Protein AF-A0A1H3PNE5-F1 (afdb_monomer)

Secondary structure (DSSP, 8-state):
--HHHHHHHHHHTT----HHHHHHHHTTSS---HHHHHHHHHHHTS-HHHHHS---SSTT-EEESSTTPPEEEHHHHHHHHTTSS------TT--HHHHHHHHHHHHHHTS-HHHHHHHHHHHHHHHHHHHTT-

Radius of gyration: 20.52 Å; Cα contacts (8 Å, |Δi|>4): 108; chains: 1; bounding box: 44×28×62 Å

Solvent-accessible surface area (backbone atoms only — not comparable to full-atom values): 7965 Å² total; per-residue (Å²): 134,54,58,66,56,48,24,53,44,25,42,75,75,73,56,72,46,55,43,72,55,52,54,28,42,76,71,64,80,36,89,77,53,73,65,55,44,50,49,50,18,58,68,67,72,48,57,55,60,72,77,73,47,82,84,68,100,50,54,73,47,74,41,58,94,42,101,86,45,74,69,40,36,33,46,53,54,50,34,29,75,72,31,61,36,67,75,68,78,80,64,84,83,60,53,72,67,56,51,50,53,53,27,51,53,40,36,59,71,61,46,61,79,67,60,61,53,49,57,53,52,53,52,52,53,52,56,57,53,63,65,73,78,114

Mean predicted aligned error: 8.4 Å

Structure (mmCIF, N/CA/C/O backbone):
data_AF-A0A1H3PNE5-F1
#
_entry.id   AF-A0A1H3PNE5-F1
#
loop_
_atom_site.group_PDB
_atom_site.id
_atom_site.type_symbol
_atom_site.label_atom_id
_atom_site.label_alt_id
_atom_site.label_comp_id
_atom_site.label_asym_id
_atom_site.label_entity_id
_atom_site.label_seq_id
_atom_site.pdbx_PDB_ins_code
_atom_site.Cartn_x
_atom_site.Cartn_y
_atom_site.Cartn_z
_ato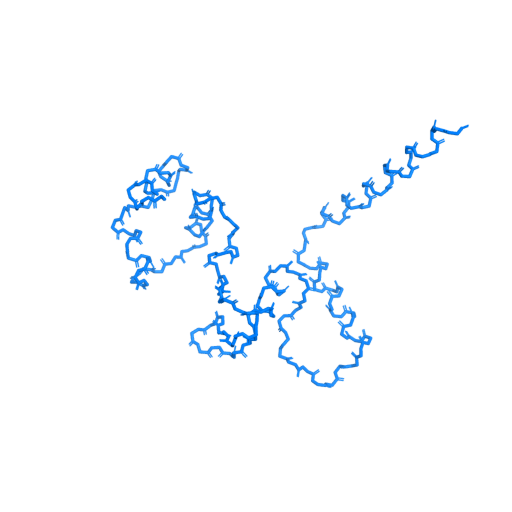m_site.occupancy
_atom_site.B_iso_or_equiv
_atom_site.auth_seq_id
_atom_site.auth_comp_id
_atom_site.auth_asym_id
_atom_site.auth_atom_id
_atom_site.pdbx_PDB_model_num
ATOM 1 N N . MET A 1 1 ? -8.748 10.796 10.575 1.00 88.88 1 MET A N 1
ATOM 2 C CA . MET A 1 1 ? -9.604 9.663 10.972 1.00 88.88 1 MET A CA 1
ATOM 3 C C . MET A 1 1 ? -8.985 9.018 12.198 1.00 88.88 1 MET A C 1
ATOM 5 O O . MET A 1 1 ? -7.780 8.811 12.195 1.00 88.88 1 MET A O 1
ATOM 9 N N . THR A 1 2 ? -9.746 8.807 13.269 1.00 97.19 2 THR A N 1
ATOM 10 C CA . THR A 1 2 ? -9.268 8.121 14.482 1.00 97.19 2 THR A CA 1
ATOM 11 C C . THR A 1 2 ? -9.405 6.601 14.337 1.00 97.19 2 THR A C 1
ATOM 13 O O . THR A 1 2 ? -10.148 6.134 13.476 1.00 97.19 2 THR A O 1
ATOM 16 N N . GLN A 1 3 ? -8.749 5.814 15.199 1.00 97.44 3 GLN A N 1
ATOM 17 C CA . GLN A 1 3 ? -8.907 4.350 15.205 1.00 97.44 3 GLN A CA 1
ATOM 18 C C . GLN A 1 3 ? -10.357 3.909 15.472 1.00 97.44 3 GLN A C 1
ATOM 20 O O . GLN A 1 3 ? -10.800 2.906 14.924 1.00 97.44 3 GLN A O 1
ATOM 25 N N . ASP A 1 4 ? -11.110 4.658 16.288 1.00 97.75 4 ASP A N 1
ATOM 26 C CA . ASP A 1 4 ? -12.531 4.371 16.534 1.00 97.75 4 ASP A CA 1
ATOM 27 C C . ASP A 1 4 ? -13.367 4.616 15.274 1.00 97.75 4 ASP A C 1
ATOM 29 O O . ASP A 1 4 ? -14.206 3.793 14.917 1.00 97.75 4 ASP A O 1
ATOM 33 N N . GLN A 1 5 ? -13.095 5.716 14.563 1.00 98.19 5 GLN A N 1
ATOM 34 C CA . GLN A 1 5 ? -13.737 6.013 13.280 1.00 98.19 5 GLN A CA 1
ATOM 35 C C . GLN A 1 5 ? -13.390 4.956 12.225 1.00 98.19 5 GLN A C 1
ATOM 37 O O . GLN A 1 5 ? -14.273 4.514 11.501 1.00 98.19 5 GLN A O 1
ATOM 42 N N . LEU A 1 6 ? -12.133 4.503 12.175 1.00 98.06 6 LEU A N 1
ATOM 43 C CA . LEU A 1 6 ? -11.703 3.430 11.277 1.00 98.06 6 LEU A CA 1
ATOM 44 C C . LEU A 1 6 ? -12.356 2.095 11.599 1.00 98.06 6 LEU A C 1
ATOM 46 O O . LEU A 1 6 ? -12.844 1.433 10.692 1.00 98.06 6 LEU A O 1
ATOM 50 N N . SER A 1 7 ? -12.436 1.728 12.874 1.00 98.38 7 SER A N 1
ATOM 51 C CA . SER A 1 7 ? -13.139 0.517 13.291 1.00 98.38 7 SER A CA 1
ATOM 52 C C . SER A 1 7 ? -14.614 0.547 12.876 1.00 98.38 7 SER A C 1
ATOM 54 O O . SER A 1 7 ? -15.127 -0.476 12.434 1.00 98.38 7 SER A O 1
ATOM 56 N N . ALA A 1 8 ? -15.283 1.699 13.002 1.00 98.19 8 ALA A N 1
ATOM 57 C CA . ALA A 1 8 ? -16.680 1.862 12.601 1.00 98.19 8 ALA A CA 1
ATOM 58 C C . ALA A 1 8 ? -16.873 1.834 11.074 1.00 98.19 8 A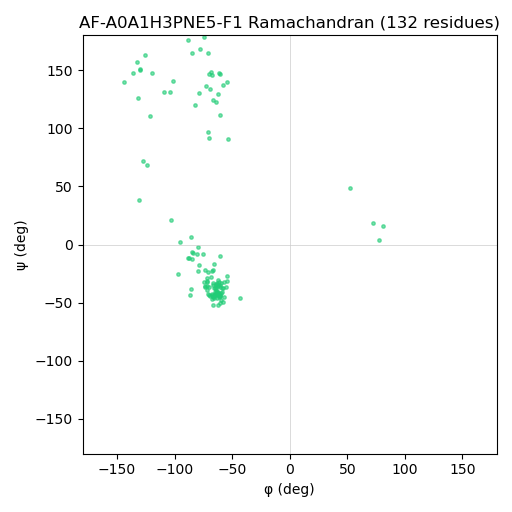LA A C 1
ATOM 60 O O . ALA A 1 8 ? -17.872 1.304 10.596 1.00 98.19 8 ALA A O 1
ATOM 61 N N . GLU A 1 9 ? -15.937 2.388 10.302 1.00 98.31 9 GLU A N 1
ATOM 62 C CA . GLU A 1 9 ? -15.974 2.327 8.834 1.00 98.31 9 GLU A CA 1
ATOM 63 C C . GLU A 1 9 ? -15.762 0.895 8.327 1.00 98.31 9 GLU A C 1
ATOM 65 O O . GLU A 1 9 ? -16.492 0.406 7.470 1.00 98.31 9 GLU A O 1
ATOM 70 N N . LEU A 1 10 ? -14.803 0.182 8.919 1.00 98.25 10 LEU A N 1
ATOM 71 C CA . LEU A 1 10 ? -14.499 -1.209 8.589 1.00 98.25 10 LEU A CA 1
ATOM 72 C C . LEU A 1 10 ? -15.678 -2.156 8.880 1.00 98.25 10 LEU A C 1
ATOM 74 O O . LEU A 1 10 ? -15.932 -3.087 8.115 1.00 98.25 10 LEU A O 1
ATOM 78 N N . ASP A 1 11 ? -16.432 -1.896 9.951 1.00 97.94 11 ASP A N 1
ATOM 79 C CA . ASP A 1 11 ? -17.671 -2.620 10.258 1.00 97.94 11 ASP A CA 1
ATOM 80 C C . ASP A 1 11 ? -18.759 -2.362 9.199 1.00 97.94 11 ASP A C 1
ATOM 82 O O . ASP A 1 11 ? -19.368 -3.302 8.687 1.00 97.94 11 ASP A O 1
ATOM 86 N N . GLN A 1 12 ? -18.937 -1.103 8.779 1.00 97.69 12 GLN A N 1
ATOM 87 C CA . GLN A 1 12 ? -19.912 -0.724 7.747 1.00 97.69 12 GLN A CA 1
ATOM 88 C C . GLN A 1 12 ? -19.650 -1.390 6.388 1.00 97.69 12 GLN A C 1
ATOM 90 O O . GLN A 1 12 ? -20.603 -1.744 5.694 1.00 97.69 12 GLN A O 1
ATOM 95 N N . ILE A 1 13 ? -18.385 -1.596 6.009 1.00 96.69 13 ILE A N 1
ATOM 96 C CA . ILE A 1 13 ? -18.017 -2.252 4.741 1.00 96.69 13 ILE A CA 1
ATOM 97 C C . ILE A 1 13 ? -17.967 -3.787 4.839 1.00 96.69 13 ILE A C 1
ATOM 99 O O . ILE A 1 13 ? -17.571 -4.455 3.885 1.00 96.69 13 ILE A O 1
ATOM 103 N N . GLY A 1 14 ? -18.369 -4.364 5.979 1.00 96.81 14 GLY A N 1
ATOM 104 C CA . GLY A 1 14 ? -18.471 -5.813 6.171 1.00 96.81 14 GLY A CA 1
ATOM 105 C C . GLY A 1 14 ? -17.149 -6.519 6.486 1.00 96.81 14 GLY A C 1
ATOM 106 O O . GLY A 1 14 ? -17.081 -7.746 6.393 1.00 96.81 14 GLY A O 1
ATOM 107 N N . ARG A 1 15 ? -16.102 -5.778 6.876 1.00 97.06 15 ARG A N 1
ATOM 108 C CA . ARG A 1 15 ? -14.803 -6.329 7.296 1.00 97.06 15 ARG A CA 1
ATOM 109 C C . ARG A 1 15 ? -14.396 -5.763 8.663 1.00 97.06 15 ARG A C 1
ATOM 111 O O . ARG A 1 15 ? -13.474 -4.956 8.741 1.00 97.06 15 ARG A O 1
ATOM 118 N N . PRO A 1 16 ? -15.057 -6.169 9.760 1.00 97.31 16 PRO A N 1
ATOM 119 C CA . PRO A 1 16 ? -14.828 -5.574 11.071 1.00 97.31 16 PRO A CA 1
ATOM 120 C C . PRO A 1 16 ? -13.401 -5.827 11.578 1.00 97.31 16 PRO A C 1
ATOM 122 O O . PRO A 1 16 ? -12.987 -6.970 11.778 1.00 97.31 16 PRO A O 1
ATOM 125 N N . ILE A 1 17 ? -12.668 -4.748 11.870 1.00 97.62 17 ILE A N 1
ATOM 126 C CA . ILE A 1 17 ? -11.385 -4.791 12.583 1.00 97.62 17 ILE A CA 1
ATOM 127 C C . ILE A 1 17 ? -11.521 -3.932 13.846 1.00 97.62 17 ILE A C 1
ATOM 129 O O . ILE A 1 17 ? -11.609 -2.709 13.740 1.00 97.62 17 ILE A O 1
ATOM 133 N N . PRO A 1 18 ? -11.526 -4.534 15.051 1.00 97.38 18 PRO A N 1
ATOM 134 C CA . PRO A 1 18 ? -11.654 -3.779 16.294 1.00 97.38 18 PRO A CA 1
ATOM 135 C C . PRO A 1 18 ? -10.517 -2.771 16.478 1.00 97.38 18 PRO A C 1
ATOM 137 O O . PRO A 1 18 ? -9.366 -3.084 16.170 1.00 97.38 18 PRO A O 1
ATOM 140 N N . LYS A 1 19 ? -10.796 -1.624 17.110 1.00 97.88 19 LYS A N 1
ATOM 141 C CA . LYS A 1 19 ? -9.797 -0.597 17.477 1.00 97.88 19 LYS A CA 1
ATOM 142 C C . LYS A 1 19 ? -8.497 -1.173 18.059 1.00 97.88 19 LYS A C 1
ATOM 144 O O . LYS A 1 19 ? -7.406 -0.801 17.643 1.00 97.88 19 LYS A O 1
ATOM 149 N N . ALA A 1 20 ? -8.599 -2.122 18.993 1.00 97.44 20 ALA A N 1
ATOM 150 C CA . ALA A 1 20 ? -7.430 -2.764 19.601 1.00 97.44 20 ALA A CA 1
ATOM 151 C C . ALA A 1 20 ? -6.589 -3.570 18.589 1.00 97.44 20 ALA A C 1
ATOM 153 O O . ALA A 1 20 ? -5.369 -3.639 18.705 1.00 97.44 20 ALA A O 1
ATOM 154 N N . SER A 1 21 ? -7.224 -4.180 17.585 1.00 97.44 21 SER A N 1
ATOM 155 C CA . SER A 1 21 ? -6.524 -4.848 16.485 1.00 97.44 21 SER A CA 1
ATOM 156 C C . SER A 1 21 ? -5.893 -3.848 15.521 1.00 97.44 21 SER A C 1
ATOM 158 O O . SER A 1 21 ? -4.785 -4.114 15.072 1.00 97.44 21 SER A O 1
ATOM 160 N N . ILE A 1 22 ? -6.535 -2.703 15.261 1.00 97.62 22 ILE A N 1
ATOM 161 C CA . ILE A 1 22 ? -5.935 -1.600 14.489 1.00 97.62 22 ILE A CA 1
ATOM 162 C C . ILE A 1 22 ? -4.661 -1.109 15.185 1.00 97.62 22 ILE A C 1
ATOM 164 O O . ILE A 1 22 ? -3.611 -1.055 14.556 1.00 97.62 22 ILE A O 1
ATOM 168 N N . GLY A 1 23 ? -4.710 -0.865 16.498 1.00 97.62 23 GLY A N 1
ATOM 169 C CA . GLY A 1 23 ? -3.525 -0.458 17.260 1.00 97.62 23 GLY A CA 1
ATOM 170 C C . GLY A 1 23 ? -2.374 -1.468 17.187 1.00 97.62 23 GLY A C 1
ATOM 171 O O . GLY A 1 23 ? -1.222 -1.069 17.064 1.00 97.62 23 GLY A O 1
ATOM 172 N N . ARG A 1 24 ? -2.674 -2.776 17.187 1.00 97.88 24 ARG A N 1
ATOM 173 C CA . ARG A 1 24 ? -1.655 -3.827 16.994 1.00 97.88 24 ARG A CA 1
ATOM 174 C C . ARG A 1 24 ? -1.124 -3.916 15.563 1.00 97.88 24 ARG A C 1
ATOM 176 O O . ARG A 1 24 ? -0.000 -4.359 15.369 1.00 97.88 24 ARG A O 1
ATOM 183 N N . ILE A 1 25 ? -1.924 -3.554 14.560 1.00 96.75 25 ILE A N 1
ATOM 184 C CA . ILE A 1 25 ? -1.442 -3.444 13.176 1.00 96.75 25 ILE A CA 1
ATOM 185 C C . ILE A 1 25 ? -0.453 -2.280 13.078 1.00 96.75 25 ILE A C 1
ATOM 187 O O . ILE A 1 25 ? 0.633 -2.456 12.540 1.00 96.75 25 ILE A O 1
ATOM 191 N N . GLU A 1 26 ? -0.796 -1.121 13.646 1.00 95.31 26 GLU A N 1
ATOM 192 C CA . GLU A 1 26 ? 0.059 0.074 13.627 1.00 95.31 26 GLU A CA 1
ATOM 193 C C . GLU A 1 26 ? 1.396 -0.139 14.352 1.00 95.31 26 GLU A C 1
ATOM 195 O O . GLU A 1 26 ? 2.416 0.388 13.915 1.00 95.31 26 GLU A O 1
ATOM 200 N N . SER A 1 27 ? 1.414 -0.930 15.431 1.00 96.19 27 SER A N 1
ATOM 201 C CA . SER A 1 27 ? 2.652 -1.289 16.137 1.00 96.19 27 SER A CA 1
ATOM 202 C C . SER A 1 27 ? 3.443 -2.425 15.480 1.00 96.19 27 SER A C 1
ATOM 204 O O . SER A 1 27 ? 4.556 -2.713 15.912 1.00 96.19 27 SER A O 1
ATOM 206 N N . GLY A 1 28 ? 2.893 -3.085 14.456 1.00 92.69 28 GLY A N 1
ATOM 207 C CA . GLY A 1 28 ? 3.496 -4.265 13.829 1.00 92.69 28 GLY A CA 1
ATOM 208 C C . GLY A 1 28 ? 3.332 -5.568 14.627 1.00 92.69 28 GLY A C 1
ATOM 209 O O . GLY A 1 28 ? 3.803 -6.617 14.189 1.00 92.69 28 GLY A O 1
ATOM 210 N N . ASP A 1 29 ? 2.613 -5.545 15.753 1.00 96.62 29 ASP A N 1
ATOM 211 C CA . ASP A 1 29 ? 2.346 -6.720 16.601 1.00 96.62 29 ASP A CA 1
ATOM 212 C C . ASP A 1 29 ? 1.287 -7.667 16.009 1.00 96.62 29 ASP A C 1
ATOM 214 O O . ASP A 1 29 ? 1.036 -8.761 16.528 1.00 96.62 29 ASP A O 1
ATOM 218 N N . ARG A 1 30 ? 0.619 -7.254 14.927 1.00 95.19 30 ARG A N 1
ATOM 219 C CA . ARG A 1 30 ? -0.346 -8.064 14.180 1.00 95.19 30 ARG A CA 1
ATOM 220 C C . ARG A 1 30 ? -0.055 -7.984 12.686 1.00 95.19 30 ARG A C 1
ATOM 222 O O . ARG A 1 30 ? -0.064 -6.908 12.099 1.00 95.19 30 ARG A O 1
ATOM 229 N N . ARG A 1 31 ? 0.107 -9.153 12.058 1.00 93.69 31 ARG A N 1
ATOM 230 C CA . ARG A 1 31 ? 0.180 -9.274 10.595 1.00 93.69 31 ARG A CA 1
ATOM 231 C C . ARG A 1 31 ? -1.167 -8.932 9.947 1.00 93.69 31 ARG A C 1
ATOM 233 O O . ARG A 1 31 ? -2.220 -9.237 10.505 1.00 93.69 31 ARG A O 1
ATOM 240 N N . VAL A 1 32 ? -1.098 -8.330 8.764 1.00 95.06 32 VAL A N 1
ATOM 241 C CA . VAL A 1 32 ? -2.231 -7.934 7.915 1.00 95.06 32 VAL A CA 1
ATOM 242 C C . VAL A 1 32 ? -2.341 -8.938 6.765 1.00 95.06 32 VAL A C 1
ATOM 244 O O . VAL A 1 32 ? -1.324 -9.271 6.156 1.00 95.06 32 VAL A O 1
ATOM 247 N N . ASP A 1 33 ? -3.541 -9.458 6.499 1.00 95.75 33 ASP A N 1
ATOM 248 C CA . ASP A 1 33 ? -3.806 -10.275 5.307 1.00 95.75 33 ASP A CA 1
ATOM 249 C C . ASP A 1 33 ? -4.228 -9.399 4.108 1.00 95.75 33 ASP A C 1
ATOM 251 O O . ASP A 1 33 ? -4.341 -8.177 4.218 1.00 95.75 33 ASP A O 1
ATOM 255 N N . ILE A 1 34 ? -4.417 -10.007 2.933 1.00 97.38 34 ILE A N 1
ATOM 256 C CA . ILE A 1 34 ? -4.733 -9.261 1.703 1.00 97.38 34 ILE A CA 1
ATOM 257 C C . ILE A 1 34 ? -6.088 -8.550 1.813 1.00 97.38 34 ILE A C 1
ATOM 259 O O . ILE A 1 34 ? -6.224 -7.413 1.369 1.00 97.38 34 ILE A O 1
ATOM 263 N N . ASP A 1 35 ? -7.082 -9.186 2.422 1.00 96.44 35 ASP A N 1
ATOM 264 C CA . ASP A 1 35 ? -8.409 -8.592 2.557 1.00 96.44 35 ASP A CA 1
ATOM 265 C C . ASP A 1 35 ? -8.411 -7.440 3.574 1.00 96.44 35 ASP A C 1
ATOM 267 O O . ASP A 1 35 ? -9.054 -6.421 3.339 1.00 96.44 35 ASP A O 1
ATOM 271 N N . ASP A 1 36 ? -7.677 -7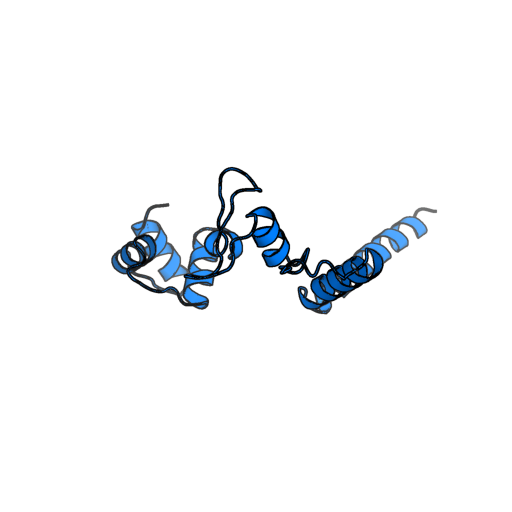.575 4.683 1.00 96.62 36 ASP A N 1
ATOM 272 C CA . ASP A 1 36 ? -7.469 -6.526 5.680 1.00 96.62 36 ASP A CA 1
ATOM 273 C C . ASP A 1 36 ? -6.782 -5.324 5.016 1.00 96.62 36 ASP A C 1
ATOM 275 O O . ASP A 1 36 ? -7.220 -4.191 5.203 1.00 96.62 36 ASP A O 1
ATOM 279 N N . LEU A 1 37 ? -5.759 -5.553 4.183 1.00 97.50 37 LEU A N 1
ATOM 280 C CA . LEU A 1 37 ? -5.116 -4.500 3.393 1.00 97.50 37 LEU A CA 1
ATOM 281 C C . LEU A 1 37 ? -6.120 -3.779 2.482 1.00 97.50 37 LEU A C 1
ATOM 283 O O . LEU A 1 37 ? -6.159 -2.548 2.468 1.00 97.50 37 LEU A O 1
ATOM 287 N N . MET A 1 38 ? -6.919 -4.527 1.717 1.00 98.25 38 MET A N 1
ATOM 288 C CA . MET A 1 38 ? -7.892 -3.943 0.790 1.00 98.25 38 MET A CA 1
ATOM 289 C C . MET A 1 38 ? -8.986 -3.173 1.534 1.00 98.25 38 MET A C 1
ATOM 291 O O . MET A 1 38 ? -9.349 -2.075 1.116 1.00 98.25 38 MET A O 1
ATOM 295 N N . ALA A 1 39 ? -9.472 -3.705 2.657 1.00 97.94 39 ALA A N 1
ATOM 296 C CA . ALA A 1 39 ? -10.463 -3.050 3.501 1.00 97.94 39 ALA A CA 1
ATOM 297 C C . ALA A 1 39 ? -9.916 -1.765 4.134 1.00 97.94 39 ALA A C 1
ATOM 299 O O . ALA A 1 39 ? -10.597 -0.742 4.125 1.00 97.94 39 ALA A O 1
ATOM 300 N N . LEU A 1 40 ? -8.672 -1.783 4.626 1.00 98.00 40 LEU A N 1
ATOM 301 C CA . LEU A 1 40 ? -7.997 -0.597 5.154 1.00 98.00 40 LEU A CA 1
ATOM 302 C C . LEU A 1 40 ? -7.803 0.464 4.068 1.00 98.00 40 LEU A C 1
ATOM 304 O O . LEU A 1 40 ? -8.122 1.628 4.298 1.00 98.00 40 LEU A O 1
ATOM 308 N N . ALA A 1 41 ? -7.330 0.076 2.881 1.00 98.19 41 ALA A N 1
ATOM 309 C CA . ALA A 1 41 ? -7.158 0.990 1.754 1.00 98.19 41 ALA A CA 1
ATOM 310 C C . ALA A 1 41 ? -8.494 1.627 1.337 1.00 98.19 41 ALA A C 1
ATOM 312 O O . ALA A 1 41 ? -8.571 2.843 1.159 1.00 98.19 41 ALA A O 1
ATOM 313 N N . TYR A 1 42 ? -9.554 0.817 1.260 1.00 98.06 42 TYR A N 1
ATOM 314 C CA . TYR A 1 42 ? -10.905 1.275 0.947 1.00 98.06 42 TYR A CA 1
ATOM 315 C C . TYR A 1 42 ? -11.439 2.248 2.008 1.00 98.06 42 TYR A C 1
ATOM 317 O O . TYR A 1 42 ? -11.835 3.361 1.668 1.00 98.06 42 TYR A O 1
ATOM 325 N N . ALA A 1 43 ? -11.391 1.875 3.292 1.00 98.06 43 ALA A N 1
ATOM 326 C CA . ALA A 1 43 ? -11.887 2.696 4.400 1.00 98.06 43 ALA A CA 1
ATOM 327 C C . ALA A 1 43 ? -11.116 4.020 4.555 1.00 98.06 43 ALA A C 1
ATOM 329 O O . ALA A 1 43 ? -11.688 5.038 4.937 1.00 98.06 43 ALA A O 1
ATOM 330 N N . LEU A 1 44 ? -9.816 4.022 4.249 1.00 97.00 44 LEU A N 1
ATOM 331 C CA . LEU A 1 44 ? -8.971 5.219 4.271 1.00 97.00 44 LEU A CA 1
ATOM 332 C C . LEU A 1 44 ? -9.036 6.031 2.969 1.00 97.00 44 LEU A C 1
ATOM 334 O O . LEU A 1 44 ? -8.463 7.119 2.911 1.00 97.00 44 LEU A O 1
ATOM 338 N N . ASN A 1 45 ? -9.724 5.525 1.941 1.00 97.12 45 ASN A N 1
ATOM 339 C CA . ASN A 1 45 ? -9.793 6.107 0.603 1.00 97.12 45 ASN A CA 1
ATOM 340 C C . ASN A 1 45 ? -8.401 6.391 -0.001 1.00 97.12 45 ASN A C 1
ATOM 342 O O . ASN A 1 45 ? -8.117 7.481 -0.503 1.00 97.12 45 ASN A O 1
ATOM 346 N N . VAL A 1 46 ? -7.517 5.395 0.070 1.00 96.94 46 VAL A N 1
ATOM 347 C CA . VAL A 1 46 ? -6.173 5.420 -0.524 1.00 96.94 46 VAL A CA 1
ATOM 348 C C . VAL A 1 46 ? -5.966 4.205 -1.425 1.00 96.94 46 VAL A C 1
ATOM 350 O O . VAL A 1 46 ? -6.696 3.219 -1.348 1.00 96.94 46 VAL A O 1
ATOM 353 N N . SER A 1 47 ? -4.951 4.247 -2.291 1.00 96.81 47 SER A N 1
ATOM 354 C CA . SER A 1 47 ? -4.579 3.055 -3.060 1.00 96.81 47 SER A CA 1
ATOM 355 C C . SER A 1 47 ? -3.977 1.983 -2.134 1.00 96.81 47 SER A C 1
ATOM 357 O O . SER A 1 47 ? -3.266 2.342 -1.191 1.00 96.81 47 SER A O 1
ATOM 359 N N . PRO A 1 48 ? -4.148 0.677 -2.414 1.00 97.44 48 PRO A N 1
ATOM 360 C CA . PRO A 1 48 ? -3.453 -0.374 -1.665 1.00 97.44 48 PRO A CA 1
ATOM 361 C C . PRO A 1 48 ? -1.925 -0.215 -1.690 1.00 97.44 48 PRO A C 1
ATOM 363 O O . PRO A 1 48 ? -1.254 -0.502 -0.701 1.00 97.44 48 PRO A O 1
ATOM 366 N N . LEU A 1 49 ? -1.371 0.321 -2.787 1.00 96.38 49 LEU A N 1
ATOM 367 C CA . LEU A 1 49 ? 0.061 0.609 -2.911 1.00 96.38 49 LEU A CA 1
ATOM 368 C C . LEU A 1 49 ? 0.547 1.623 -1.872 1.00 96.38 49 LEU A C 1
ATOM 370 O O . LEU A 1 49 ? 1.669 1.504 -1.399 1.00 96.38 49 LEU A O 1
ATOM 374 N N . SER A 1 50 ? -0.299 2.573 -1.466 1.00 95.19 50 SER A N 1
ATOM 375 C CA . SER A 1 50 ? 0.034 3.569 -0.440 1.00 95.19 50 SER A CA 1
ATOM 376 C C . SER A 1 50 ? 0.231 2.961 0.950 1.00 95.19 50 SER A C 1
ATOM 378 O O . SER A 1 50 ? 0.883 3.579 1.784 1.00 95.19 50 SER A O 1
ATOM 380 N N . LEU A 1 51 ? -0.332 1.775 1.203 1.00 95.06 51 LEU A N 1
ATOM 381 C CA . LEU A 1 51 ? -0.140 1.026 2.449 1.00 95.06 51 LEU A CA 1
ATOM 382 C C . LEU A 1 51 ? 0.949 -0.050 2.320 1.00 95.06 51 LEU A C 1
ATOM 384 O O . LEU A 1 51 ? 1.542 -0.439 3.320 1.00 95.06 51 LEU A O 1
ATOM 388 N N . LEU A 1 52 ? 1.198 -0.539 1.101 1.00 93.81 52 LEU A N 1
ATOM 389 C CA . LEU A 1 52 ? 2.186 -1.582 0.818 1.00 93.81 52 LEU A CA 1
ATOM 390 C C . LEU A 1 52 ? 3.605 -1.049 0.608 1.00 93.81 52 LEU A C 1
ATOM 392 O O . LEU A 1 52 ? 4.563 -1.717 0.992 1.00 93.81 52 LEU A O 1
ATOM 396 N N . LEU A 1 53 ? 3.753 0.099 -0.057 1.00 94.88 53 LEU A N 1
ATOM 397 C CA . LEU A 1 53 ? 5.051 0.609 -0.483 1.00 94.88 53 LEU A CA 1
ATOM 398 C C . LEU A 1 53 ? 5.568 1.714 0.446 1.00 94.88 53 LEU A C 1
ATOM 400 O O . LEU A 1 53 ? 4.802 2.590 0.853 1.00 94.88 53 LEU A O 1
ATOM 404 N N . PRO A 1 54 ? 6.882 1.737 0.734 1.00 93.00 54 PRO A N 1
ATOM 405 C CA . PRO A 1 54 ? 7.506 2.833 1.464 1.00 93.00 54 PRO A CA 1
ATOM 406 C C . PRO A 1 54 ? 7.298 4.186 0.767 1.00 93.00 54 PRO A C 1
ATOM 408 O O . PRO A 1 54 ? 7.483 4.304 -0.444 1.00 93.00 54 PRO A O 1
ATOM 411 N N . PHE A 1 55 ? 6.984 5.232 1.536 1.00 91.75 55 PHE A N 1
ATOM 412 C CA . PHE A 1 55 ? 6.779 6.593 1.022 1.00 91.75 55 PHE A CA 1
ATOM 413 C C . PHE A 1 55 ? 7.700 7.614 1.722 1.00 91.75 55 PHE A C 1
ATOM 415 O O . PHE A 1 55 ? 7.238 8.424 2.529 1.00 91.75 55 PHE A O 1
ATOM 422 N N . PRO A 1 56 ? 9.028 7.550 1.494 1.00 94.25 56 PRO A N 1
ATOM 423 C CA . PRO A 1 56 ? 9.973 8.513 2.056 1.00 94.25 56 PRO A CA 1
ATOM 424 C C . PRO A 1 56 ? 9.844 9.896 1.396 1.00 94.25 56 PRO A C 1
ATOM 426 O O . PRO A 1 56 ? 9.294 10.043 0.308 1.00 94.25 56 PRO A O 1
ATOM 429 N N . ASN A 1 57 ? 10.428 10.921 2.025 1.00 93.44 57 ASN A N 1
ATOM 430 C CA . ASN A 1 57 ? 10.370 12.306 1.532 1.00 93.44 57 ASN A CA 1
ATOM 431 C C . ASN A 1 57 ? 11.092 12.534 0.190 1.00 93.44 57 ASN A C 1
ATOM 433 O O . ASN A 1 57 ? 10.896 13.579 -0.430 1.00 93.44 57 ASN A O 1
ATOM 437 N N . THR A 1 58 ? 11.966 11.616 -0.241 1.00 93.50 58 THR A N 1
ATOM 438 C CA . THR A 1 58 ? 12.681 11.722 -1.520 1.00 93.50 58 THR A CA 1
ATOM 439 C C . THR A 1 58 ? 12.699 10.379 -2.264 1.00 93.50 58 THR A C 1
ATOM 441 O O . THR A 1 58 ? 12.746 9.327 -1.625 1.00 93.50 58 THR A O 1
ATOM 444 N N . PRO A 1 59 ? 12.688 10.391 -3.612 1.00 91.69 59 PRO A N 1
ATOM 445 C CA . PRO A 1 59 ? 12.581 9.174 -4.428 1.00 91.69 59 PRO A CA 1
ATOM 446 C C . PRO A 1 59 ? 13.805 8.249 -4.350 1.00 91.69 59 PRO A C 1
ATOM 448 O O . PRO A 1 59 ? 13.698 7.053 -4.604 1.00 91.69 59 PRO A O 1
ATOM 451 N N . TYR A 1 60 ? 14.972 8.782 -3.986 1.00 92.69 60 TYR A N 1
ATOM 452 C CA . TYR A 1 60 ? 16.242 8.049 -4.037 1.00 92.69 60 TYR A CA 1
ATOM 453 C C . TYR A 1 60 ? 16.634 7.390 -2.712 1.00 92.69 60 TYR A C 1
ATOM 455 O O . TYR A 1 60 ? 17.715 6.809 -2.621 1.00 92.69 60 TYR A O 1
ATOM 463 N N . VAL A 1 61 ? 15.799 7.496 -1.671 1.00 95.06 61 VAL A N 1
ATOM 464 C CA . VAL A 1 61 ? 16.047 6.792 -0.406 1.00 95.06 61 VAL A CA 1
ATOM 465 C C . VAL A 1 61 ? 16.036 5.291 -0.671 1.00 95.06 61 VAL A C 1
ATOM 467 O O . VAL A 1 61 ? 15.106 4.778 -1.291 1.00 95.06 61 VAL A O 1
ATOM 470 N N . ALA A 1 62 ? 17.077 4.611 -0.198 1.00 93.06 62 ALA A N 1
ATOM 471 C CA . ALA A 1 62 ? 17.165 3.162 -0.214 1.00 93.06 62 ALA A CA 1
ATOM 472 C C . ALA A 1 62 ? 16.102 2.575 0.727 1.00 93.06 62 ALA A C 1
ATOM 474 O O . ALA A 1 62 ? 16.029 2.939 1.901 1.00 93.06 62 ALA A O 1
ATOM 475 N N . VAL A 1 63 ? 15.256 1.698 0.196 1.00 92.88 63 VAL A N 1
ATOM 476 C CA . VAL A 1 63 ? 14.190 1.013 0.927 1.00 92.88 63 VAL A CA 1
ATOM 477 C C . VAL A 1 63 ? 14.261 -0.481 0.650 1.00 92.88 63 VAL A C 1
ATOM 479 O O . VAL A 1 63 ? 14.665 -0.901 -0.433 1.00 92.88 63 VAL A O 1
ATOM 482 N N . SER A 1 64 ? 13.841 -1.291 1.618 1.00 91.44 64 SER A N 1
ATOM 483 C CA . SER A 1 64 ? 13.701 -2.734 1.436 1.00 91.44 64 SER A CA 1
ATOM 484 C C . SER A 1 64 ? 12.226 -3.118 1.406 1.00 91.44 64 SER A C 1
ATOM 486 O O . SER A 1 64 ? 11.460 -2.718 2.280 1.00 91.44 64 SER A O 1
ATOM 488 N N . LEU A 1 65 ? 11.830 -3.912 0.409 1.00 89.88 65 LEU A N 1
ATOM 489 C CA . LEU A 1 65 ? 10.466 -4.450 0.292 1.00 89.88 65 LEU A CA 1
ATOM 490 C C . LEU A 1 65 ? 10.262 -5.743 1.092 1.00 89.88 65 LEU A C 1
ATOM 492 O O . LEU A 1 65 ? 9.137 -6.201 1.263 1.00 89.88 65 LEU A O 1
ATOM 496 N N . LEU A 1 66 ? 11.353 -6.347 1.566 1.00 89.00 66 LEU A N 1
ATOM 497 C CA . LEU A 1 66 ? 11.360 -7.596 2.324 1.00 89.00 66 LEU A CA 1
ATOM 498 C C . LEU A 1 66 ? 12.204 -7.406 3.589 1.00 89.00 66 LEU A C 1
ATOM 500 O O . LEU A 1 66 ? 13.169 -6.648 3.577 1.00 89.00 66 LEU A O 1
ATOM 504 N N . GLU A 1 67 ? 11.897 -8.135 4.661 1.00 83.06 67 GLU A N 1
ATOM 505 C CA . GLU A 1 67 ? 12.579 -7.995 5.963 1.00 83.06 67 GLU A CA 1
ATOM 506 C C . GLU A 1 67 ? 14.112 -8.134 5.872 1.00 83.06 67 GLU A C 1
ATOM 508 O O . GLU A 1 67 ? 14.834 -7.455 6.588 1.00 83.06 67 GLU A O 1
ATOM 513 N N . ASN A 1 68 ? 14.610 -8.936 4.924 1.00 85.19 68 ASN A N 1
ATOM 514 C CA . ASN A 1 68 ? 16.038 -9.086 4.613 1.00 85.19 68 ASN A CA 1
ATOM 515 C C . ASN A 1 68 ? 16.302 -8.960 3.098 1.00 85.19 68 ASN A C 1
ATOM 517 O O . ASN A 1 68 ? 17.061 -9.733 2.513 1.00 85.19 68 ASN A O 1
ATOM 521 N N . GLY A 1 69 ? 15.576 -8.053 2.442 1.00 83.56 69 GLY A N 1
ATOM 522 C CA . GLY A 1 69 ? 15.638 -7.828 0.999 1.00 83.56 69 GLY A CA 1
ATOM 523 C C . GLY A 1 69 ? 16.847 -7.0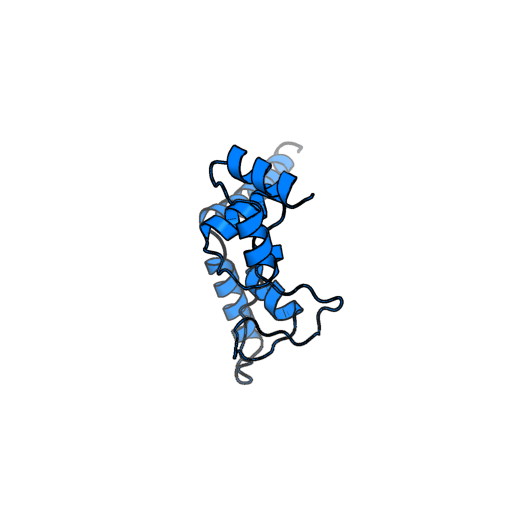15 0.545 1.00 83.56 69 GLY A C 1
ATOM 524 O O . GLY A 1 69 ? 17.561 -6.402 1.333 1.00 83.56 69 GLY A O 1
ATOM 525 N N . THR A 1 70 ? 17.063 -6.997 -0.769 1.00 87.31 70 THR A N 1
ATOM 526 C CA . THR A 1 70 ? 17.957 -6.018 -1.391 1.00 87.31 70 THR A CA 1
ATOM 527 C C . THR A 1 70 ? 17.329 -4.636 -1.301 1.00 87.31 70 THR A C 1
ATOM 529 O O . THR A 1 70 ? 16.156 -4.469 -1.633 1.00 87.31 70 THR A O 1
ATOM 532 N N . GLU A 1 71 ? 18.121 -3.652 -0.890 1.00 90.25 71 GLU A N 1
ATOM 533 C CA . GLU A 1 71 ? 17.690 -2.263 -0.909 1.00 90.25 71 GLU A CA 1
ATOM 534 C C . GLU A 1 71 ? 17.645 -1.722 -2.338 1.00 90.25 71 GLU A C 1
ATOM 536 O O . GLU A 1 71 ? 18.572 -1.915 -3.132 1.00 90.25 71 GLU A O 1
ATOM 541 N N . ILE A 1 72 ? 16.573 -1.002 -2.642 1.00 90.56 72 ILE A N 1
ATOM 542 C CA . ILE A 1 72 ? 16.380 -0.295 -3.905 1.00 90.56 72 ILE A CA 1
ATOM 543 C C . ILE A 1 72 ? 15.910 1.138 -3.656 1.00 90.56 72 ILE A C 1
ATOM 545 O O . ILE A 1 72 ? 15.352 1.420 -2.595 1.00 90.56 72 ILE A O 1
ATOM 549 N N . PRO A 1 73 ? 16.116 2.067 -4.603 1.00 92.12 73 PRO A N 1
ATOM 550 C CA . PRO A 1 73 ? 15.497 3.384 -4.536 1.00 92.12 73 PRO A CA 1
ATOM 551 C C . PRO A 1 73 ? 13.975 3.280 -4.380 1.00 92.12 73 PRO A C 1
ATOM 553 O O . PRO A 1 73 ? 13.330 2.465 -5.039 1.00 92.12 73 PRO A O 1
ATOM 556 N N . ALA A 1 74 ? 13.383 4.134 -3.546 1.00 93.69 74 ALA A N 1
ATOM 557 C CA . ALA A 1 74 ? 11.933 4.187 -3.374 1.00 93.69 74 ALA A CA 1
ATOM 558 C C . ALA A 1 74 ? 11.189 4.410 -4.703 1.00 93.69 74 ALA A C 1
ATOM 560 O O . ALA A 1 74 ? 10.139 3.815 -4.925 1.00 93.69 74 ALA A O 1
ATOM 561 N N . GLU A 1 75 ? 11.743 5.208 -5.615 1.00 93.00 75 GLU A N 1
ATOM 562 C CA . GLU A 1 75 ? 11.200 5.382 -6.966 1.00 93.00 75 GLU A CA 1
ATOM 563 C C . GLU A 1 75 ? 11.082 4.059 -7.724 1.00 93.00 75 GLU A C 1
ATOM 565 O O . GLU A 1 75 ? 10.029 3.784 -8.292 1.00 93.00 75 GLU A O 1
ATOM 570 N N . ASP A 1 76 ? 12.106 3.206 -7.675 1.00 91.88 76 ASP A N 1
ATOM 571 C CA . ASP A 1 76 ? 12.084 1.906 -8.349 1.00 91.88 76 ASP A CA 1
ATOM 572 C C . ASP A 1 76 ? 10.998 0.996 -7.752 1.00 91.88 76 ASP A C 1
ATOM 574 O O . ASP A 1 76 ? 10.298 0.299 -8.490 1.00 91.88 76 ASP A O 1
ATOM 578 N N . ALA A 1 77 ? 10.791 1.050 -6.430 1.00 93.38 77 ALA A N 1
ATOM 579 C CA . ALA A 1 77 ? 9.717 0.315 -5.759 1.00 93.38 77 ALA A CA 1
ATOM 580 C C . ALA A 1 77 ? 8.336 0.767 -6.252 1.00 93.38 77 ALA A C 1
ATOM 582 O O . ALA A 1 77 ? 7.465 -0.062 -6.524 1.00 93.38 77 ALA A O 1
ATOM 583 N N . TRP A 1 78 ? 8.142 2.079 -6.395 1.00 94.31 78 TRP A N 1
ATOM 584 C CA . TRP A 1 78 ? 6.897 2.664 -6.886 1.00 94.31 78 TRP A CA 1
ATOM 585 C C . TRP A 1 78 ? 6.666 2.399 -8.373 1.00 94.31 78 TRP A C 1
ATOM 587 O O . TRP A 1 78 ? 5.560 2.017 -8.748 1.00 94.31 78 TRP A O 1
ATOM 597 N N . LEU A 1 79 ? 7.687 2.533 -9.222 1.00 93.12 79 LEU A N 1
ATOM 598 C CA . LEU A 1 79 ? 7.594 2.203 -10.647 1.00 93.12 79 LEU A CA 1
ATOM 599 C C . LEU A 1 79 ? 7.256 0.725 -10.860 1.00 93.12 79 LEU A C 1
ATOM 601 O O . LEU A 1 79 ? 6.481 0.401 -11.762 1.00 93.12 79 LEU A O 1
ATOM 605 N N . TRP A 1 80 ? 7.787 -0.157 -10.013 1.00 93.12 80 TRP A N 1
ATOM 606 C CA . TRP A 1 80 ? 7.408 -1.563 -9.998 1.00 93.12 80 TRP A CA 1
ATOM 607 C C . TRP A 1 80 ? 5.960 -1.774 -9.561 1.00 93.12 80 TRP A C 1
ATOM 609 O O . TRP A 1 80 ? 5.197 -2.400 -10.295 1.00 93.12 80 TRP A O 1
ATOM 619 N N . GLY A 1 81 ? 5.544 -1.213 -8.422 1.00 93.50 81 GLY A N 1
ATOM 620 C CA . GLY A 1 81 ? 4.172 -1.373 -7.929 1.00 93.50 81 GLY A CA 1
ATOM 621 C C . GLY A 1 81 ? 3.106 -0.789 -8.859 1.00 93.50 81 GLY A C 1
ATOM 622 O O . GLY A 1 81 ? 2.001 -1.317 -8.937 1.00 93.50 81 GLY A O 1
ATOM 623 N N . LEU A 1 82 ? 3.440 0.265 -9.608 1.00 93.12 82 LEU A N 1
ATOM 624 C CA . LEU A 1 82 ? 2.571 0.877 -10.617 1.00 93.12 82 LEU A CA 1
ATOM 625 C C . LEU A 1 82 ? 2.547 0.118 -11.955 1.00 93.12 82 LEU A C 1
ATOM 627 O O . LEU A 1 82 ? 1.851 0.544 -12.877 1.00 93.12 82 LEU A O 1
ATOM 631 N N . GLY A 1 83 ? 3.311 -0.969 -12.101 1.00 93.19 83 GLY A N 1
ATOM 632 C CA . GLY A 1 83 ? 3.378 -1.725 -13.353 1.00 93.19 83 GLY A CA 1
ATOM 633 C C . GLY A 1 83 ? 4.151 -1.012 -14.472 1.00 93.19 83 GLY A C 1
ATOM 634 O O . GLY A 1 83 ? 3.979 -1.348 -15.639 1.00 93.19 83 GLY A O 1
ATOM 635 N N . VAL A 1 84 ? 4.981 -0.010 -14.152 1.00 91.50 84 VAL A N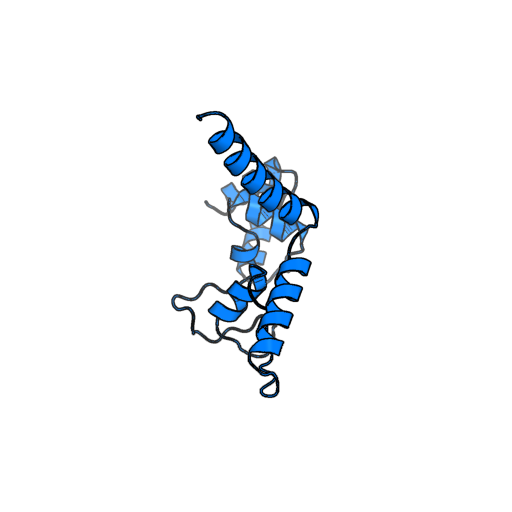 1
ATOM 636 C CA . VAL A 1 84 ? 5.700 0.822 -15.138 1.00 91.50 84 VAL A CA 1
ATOM 637 C C . VAL A 1 84 ? 7.024 0.193 -15.564 1.00 91.50 84 VAL A C 1
ATOM 639 O O . VAL A 1 84 ? 7.364 0.207 -16.749 1.00 91.50 84 VAL A O 1
ATOM 642 N N . SER A 1 85 ? 7.787 -0.338 -14.610 1.00 88.69 85 SER A N 1
ATOM 643 C CA . SER A 1 85 ? 9.088 -0.962 -14.859 1.00 88.69 85 SER A CA 1
ATOM 644 C C . SER A 1 85 ? 9.283 -2.154 -13.928 1.00 88.69 85 SER A C 1
ATOM 646 O O . SER A 1 85 ? 8.951 -2.041 -12.751 1.00 88.69 85 SER A O 1
ATOM 648 N N . PRO A 1 86 ? 9.848 -3.279 -14.399 1.00 87.69 86 PRO A N 1
ATOM 649 C CA . PRO A 1 86 ? 10.158 -4.391 -13.517 1.00 87.69 86 PRO A CA 1
ATOM 650 C C . PRO A 1 86 ? 11.162 -3.952 -12.447 1.00 87.69 86 PRO A C 1
ATOM 652 O O . PRO A 1 86 ? 12.044 -3.123 -12.699 1.00 87.69 86 PRO A O 1
ATOM 655 N N . HIS A 1 87 ? 11.042 -4.539 -11.255 1.00 71.94 87 HIS A N 1
ATOM 656 C CA . HIS A 1 87 ? 12.004 -4.354 -10.178 1.00 71.94 87 HIS A CA 1
ATOM 657 C C . HIS A 1 87 ? 13.297 -5.069 -10.563 1.00 71.94 87 HIS A C 1
ATOM 659 O O . HIS A 1 87 ? 13.468 -6.269 -10.327 1.00 71.94 87 HIS A O 1
ATOM 665 N N . PHE A 1 88 ? 14.210 -4.349 -11.204 1.00 63.50 88 PHE A N 1
ATOM 666 C CA . PHE A 1 88 ? 15.414 -4.980 -11.699 1.00 63.50 88 PHE A CA 1
ATOM 667 C C . PHE A 1 88 ? 16.460 -5.108 -10.585 1.00 63.50 88 PHE A C 1
ATOM 669 O O . PHE A 1 88 ? 16.995 -4.136 -10.055 1.00 63.50 88 PHE A O 1
ATOM 676 N N . MET A 1 89 ? 16.854 -6.343 -10.283 1.00 55.19 89 MET A N 1
ATOM 677 C CA . MET A 1 89 ? 18.275 -6.546 -10.039 1.00 55.19 89 MET A CA 1
ATOM 678 C C . MET A 1 89 ? 18.951 -6.151 -11.346 1.00 55.19 89 MET A C 1
ATOM 680 O O . MET A 1 89 ? 18.724 -6.799 -12.365 1.00 55.19 89 MET A O 1
ATOM 684 N N . ARG A 1 90 ? 19.700 -5.047 -11.351 1.00 55.50 90 ARG A N 1
ATOM 68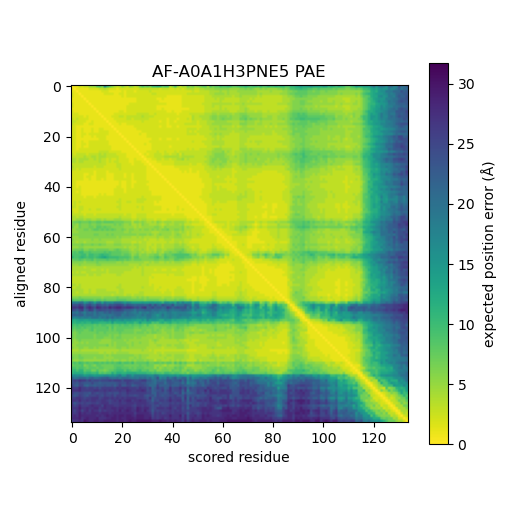5 C CA . ARG A 1 90 ? 20.367 -4.521 -12.544 1.00 55.50 90 ARG A CA 1
ATOM 686 C C . ARG A 1 90 ? 21.231 -5.568 -13.221 1.00 55.50 90 ARG A C 1
ATOM 688 O O . ARG A 1 90 ? 22.423 -5.656 -12.937 1.00 55.50 90 ARG A O 1
ATOM 695 N N . ASN A 1 91 ? 20.659 -6.315 -14.167 1.00 60.00 91 ASN A N 1
ATOM 696 C CA . ASN A 1 91 ? 21.439 -7.137 -15.067 1.00 60.00 91 ASN A CA 1
ATOM 697 C C . ASN A 1 91 ? 22.172 -6.187 -16.015 1.00 60.00 91 ASN A C 1
ATOM 699 O O . ASN A 1 91 ? 21.622 -5.687 -16.998 1.00 60.00 91 ASN A O 1
ATOM 703 N N . LYS A 1 92 ? 23.430 -5.893 -15.677 1.00 63.78 92 LYS A N 1
ATOM 704 C CA . LYS A 1 92 ? 24.287 -4.961 -16.421 1.00 63.78 92 LYS A CA 1
ATOM 705 C C . LYS A 1 92 ? 24.529 -5.401 -17.873 1.00 63.78 92 LYS A C 1
ATOM 707 O O . LYS A 1 92 ? 25.031 -4.594 -18.648 1.00 63.78 92 LYS A O 1
ATOM 712 N N . ASN A 1 93 ? 24.138 -6.625 -18.236 1.00 70.62 93 ASN A N 1
ATOM 713 C CA . ASN A 1 93 ? 24.365 -7.220 -19.548 1.00 70.62 93 ASN A CA 1
ATOM 714 C C . ASN A 1 93 ? 23.260 -6.916 -20.575 1.00 70.62 93 ASN A C 1
ATOM 716 O O . ASN A 1 93 ? 23.461 -7.198 -21.750 1.00 70.62 93 ASN A O 1
ATOM 720 N N . HIS A 1 94 ? 22.107 -6.362 -20.175 1.00 75.38 94 HIS A N 1
ATOM 721 C CA . HIS A 1 94 ? 21.061 -5.982 -21.137 1.00 75.38 94 HIS A CA 1
ATOM 722 C C . HIS A 1 94 ? 21.419 -4.658 -21.815 1.00 75.38 94 HIS A C 1
ATOM 724 O O . HIS A 1 94 ? 21.728 -3.683 -21.121 1.00 75.38 94 HIS A O 1
ATOM 730 N N . ASP A 1 95 ? 21.342 -4.607 -23.144 1.00 85.38 95 ASP A N 1
ATOM 731 C CA . ASP A 1 95 ? 21.391 -3.357 -23.901 1.00 85.38 95 ASP A CA 1
ATOM 732 C C . ASP A 1 95 ? 20.064 -2.578 -23.789 1.00 85.38 95 ASP A C 1
ATOM 734 O O . ASP A 1 95 ? 19.130 -2.978 -23.089 1.00 85.38 95 ASP A O 1
ATOM 738 N N . GLU A 1 96 ? 19.994 -1.404 -24.415 1.00 83.94 96 GLU A N 1
ATOM 739 C CA . GLU A 1 96 ? 18.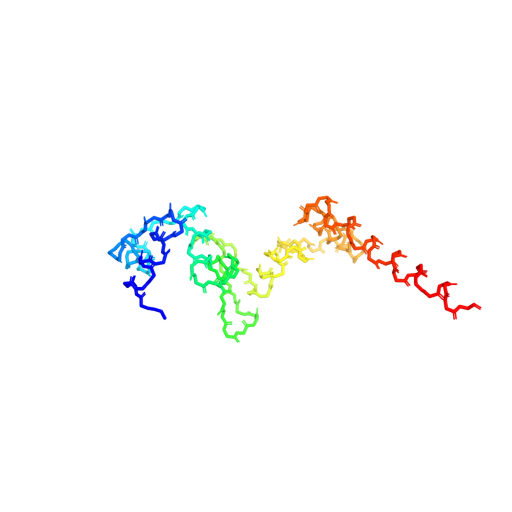807 -0.548 -24.346 1.00 83.94 96 GLU A CA 1
ATOM 740 C C . GLU A 1 96 ? 17.572 -1.186 -25.001 1.00 83.94 96 GLU A C 1
ATOM 742 O O . GLU A 1 96 ? 16.472 -1.075 -24.456 1.00 83.94 96 GLU A O 1
ATOM 747 N N . ALA A 1 97 ? 17.753 -1.900 -26.116 1.00 86.31 97 ALA A N 1
ATOM 748 C CA . ALA A 1 97 ? 16.666 -2.561 -26.831 1.00 86.31 97 ALA A CA 1
ATOM 749 C C . ALA A 1 97 ? 16.057 -3.697 -25.995 1.00 86.31 97 ALA A C 1
ATOM 751 O O . ALA A 1 97 ? 14.836 -3.773 -25.852 1.00 86.31 97 ALA A O 1
ATOM 752 N N . ALA A 1 98 ? 16.897 -4.520 -25.363 1.00 84.62 98 ALA A N 1
ATOM 753 C CA . ALA A 1 98 ? 16.462 -5.577 -24.458 1.00 84.62 98 ALA A CA 1
ATOM 754 C C . ALA A 1 98 ? 15.691 -5.015 -23.250 1.00 84.62 98 ALA A C 1
ATOM 756 O O . ALA A 1 98 ? 14.635 -5.534 -22.896 1.00 84.62 98 ALA A O 1
ATOM 757 N N . ARG A 1 99 ? 16.157 -3.906 -22.656 1.00 81.88 99 ARG A N 1
ATOM 758 C CA . ARG A 1 99 ? 15.451 -3.236 -21.542 1.00 81.88 99 ARG A CA 1
ATOM 759 C C . ARG A 1 99 ? 14.117 -2.630 -21.968 1.00 81.88 99 ARG A C 1
ATOM 761 O O . ARG A 1 99 ? 13.184 -2.570 -21.170 1.00 81.88 99 ARG A O 1
ATOM 768 N N . ALA A 1 100 ? 14.023 -2.117 -23.193 1.00 85.69 100 ALA A N 1
ATOM 769 C CA . ALA A 1 100 ? 12.767 -1.602 -23.727 1.00 85.69 100 ALA A CA 1
ATOM 770 C C . ALA A 1 100 ? 11.740 -2.730 -23.899 1.00 85.69 100 ALA A C 1
ATOM 772 O O . ALA A 1 100 ? 10.614 -2.587 -23.425 1.00 85.69 100 ALA A O 1
ATOM 773 N N . ALA A 1 101 ? 12.153 -3.862 -24.478 1.00 87.38 101 ALA A N 1
ATOM 774 C CA . ALA A 1 101 ? 11.302 -5.040 -24.635 1.00 87.38 101 ALA A CA 1
ATOM 775 C C . ALA A 1 101 ? 10.833 -5.606 -23.281 1.00 87.38 101 ALA A C 1
ATOM 777 O O . ALA A 1 101 ? 9.652 -5.893 -23.105 1.00 87.38 101 ALA A O 1
ATOM 778 N N . GLU A 1 102 ? 11.729 -5.695 -22.294 1.00 87.06 102 GLU A N 1
ATOM 779 C CA . GLU A 1 102 ? 11.402 -6.180 -20.947 1.00 87.06 102 GLU A CA 1
ATOM 780 C C . GLU A 1 102 ? 10.381 -5.276 -20.234 1.00 87.06 102 GLU A C 1
ATOM 782 O O . GLU A 1 102 ? 9.421 -5.763 -19.634 1.00 87.06 102 GLU A O 1
ATOM 787 N N . ARG A 1 103 ? 10.540 -3.947 -20.340 1.00 88.25 103 ARG A N 1
ATOM 788 C CA . ARG A 1 103 ? 9.564 -2.984 -19.802 1.00 88.25 103 ARG A CA 1
ATOM 789 C C . ARG A 1 103 ? 8.201 -3.116 -20.468 1.00 88.25 103 ARG A C 1
ATOM 791 O O . ARG A 1 103 ? 7.196 -3.073 -19.765 1.00 88.25 103 ARG A O 1
ATOM 798 N N . GLN A 1 104 ? 8.165 -3.279 -21.790 1.00 88.25 104 GLN A N 1
ATOM 799 C CA . GLN A 1 104 ? 6.912 -3.467 -22.516 1.00 88.25 104 GLN A CA 1
ATOM 800 C C . GLN A 1 104 ? 6.188 -4.728 -22.031 1.00 88.25 104 GLN A C 1
ATOM 802 O O . GLN A 1 104 ? 5.029 -4.653 -21.633 1.00 88.25 104 GLN A O 1
ATOM 807 N N . GLN A 1 105 ? 6.892 -5.860 -21.973 1.00 88.94 105 GLN A N 1
ATOM 808 C CA . GLN A 1 105 ? 6.315 -7.115 -21.497 1.00 88.94 105 GLN A CA 1
ATOM 809 C C . GLN A 1 105 ? 5.802 -6.994 -20.053 1.00 88.94 105 GLN A C 1
ATOM 811 O O . GLN A 1 105 ? 4.723 -7.483 -19.726 1.00 88.94 105 GLN A O 1
ATOM 816 N N . PHE A 1 106 ? 6.551 -6.324 -19.172 1.00 90.75 106 PHE A N 1
ATOM 817 C CA . PHE A 1 106 ? 6.119 -6.084 -17.795 1.00 90.75 106 PHE A CA 1
ATOM 818 C C . PHE A 1 106 ? 4.824 -5.265 -17.720 1.00 90.75 106 PHE A C 1
ATOM 820 O O . PHE A 1 106 ? 3.927 -5.609 -16.949 1.00 90.75 106 PHE A O 1
ATOM 827 N N . GLN A 1 107 ? 4.704 -4.213 -18.531 1.00 90.75 107 GLN A N 1
ATOM 828 C CA . GLN A 1 107 ? 3.503 -3.377 -18.588 1.00 90.75 107 GLN A CA 1
ATOM 829 C C . GLN A 1 107 ? 2.282 -4.152 -19.091 1.00 90.75 107 GLN A C 1
ATOM 831 O O . GLN A 1 107 ? 1.207 -4.011 -18.510 1.00 90.75 107 GLN A O 1
ATOM 836 N N . GLU A 1 108 ? 2.454 -4.987 -20.119 1.00 89.88 108 GLU A N 1
ATOM 837 C CA . GLU A 1 108 ? 1.399 -5.861 -20.654 1.00 89.88 108 GLU A CA 1
ATOM 838 C C . GLU A 1 108 ? 0.926 -6.872 -19.596 1.00 89.88 108 GLU A C 1
ATOM 840 O O . GLU A 1 108 ? -0.270 -7.078 -19.415 1.00 89.88 108 GLU A O 1
ATOM 845 N N . MET A 1 109 ? 1.847 -7.459 -18.822 1.00 89.31 109 MET A N 1
ATOM 846 C CA . MET A 1 109 ? 1.497 -8.405 -17.750 1.00 89.31 109 MET A CA 1
ATOM 847 C C . MET A 1 109 ? 0.889 -7.740 -16.506 1.00 89.31 109 MET A C 1
ATOM 849 O O . MET A 1 109 ? 0.227 -8.411 -15.715 1.00 89.31 109 MET A O 1
ATOM 853 N N . SER A 1 110 ? 1.126 -6.442 -16.301 1.00 91.38 110 SER A N 1
ATOM 854 C CA . SER A 1 110 ? 0.669 -5.710 -15.108 1.00 91.38 110 SER A CA 1
ATOM 855 C C . SER A 1 110 ? -0.774 -5.215 -15.214 1.00 91.38 110 SER A C 1
ATOM 857 O O . SER A 1 110 ? -1.323 -4.695 -14.241 1.00 91.38 110 SER A O 1
ATOM 859 N N . LYS A 1 111 ? -1.403 -5.354 -16.384 1.00 88.31 111 LYS A N 1
ATOM 860 C CA . LYS A 1 111 ? -2.762 -4.886 -16.651 1.00 88.31 111 LYS A CA 1
ATOM 861 C C . LYS A 1 111 ? -3.664 -6.057 -17.030 1.00 88.31 111 LYS A C 1
ATOM 863 O O . LYS A 1 111 ? -3.214 -7.019 -17.647 1.00 88.31 111 LYS A O 1
ATOM 868 N N . PRO A 1 112 ? -4.959 -6.009 -16.685 1.00 88.75 112 PRO A N 1
ATOM 869 C CA . PRO A 1 112 ? -5.895 -6.980 -17.215 1.00 88.75 112 PRO A CA 1
ATOM 870 C C . PRO A 1 112 ? -6.118 -6.727 -18.710 1.00 88.75 112 PRO A C 1
ATOM 872 O O . PRO A 1 112 ? -6.175 -5.582 -19.154 1.00 88.75 112 PRO A O 1
ATOM 875 N N . TRP A 1 113 ? -6.339 -7.801 -19.466 1.00 82.56 113 TRP A N 1
ATOM 876 C CA . TRP A 1 113 ? -6.463 -7.767 -20.928 1.00 82.56 113 TRP A CA 1
ATOM 877 C C . TRP A 1 113 ? -7.524 -6.787 -21.464 1.00 82.56 113 TRP A C 1
ATOM 879 O O . TRP A 1 113 ? -7.392 -6.285 -22.574 1.00 82.56 113 TRP A O 1
ATOM 889 N N . TRP A 1 114 ? -8.578 -6.476 -20.700 1.00 83.56 114 TRP A N 1
ATOM 890 C CA . TRP A 1 114 ? -9.609 -5.510 -21.111 1.00 83.56 114 TRP A CA 1
ATOM 891 C C . TRP A 1 114 ? -9.200 -4.040 -20.940 1.00 83.56 114 TRP A C 1
ATOM 893 O O . TRP A 1 114 ? -9.841 -3.164 -21.522 1.00 83.56 114 TRP A O 1
ATOM 903 N N . LEU A 1 115 ? -8.168 -3.746 -20.144 1.00 80.50 115 LEU A N 1
ATOM 904 C CA . LEU A 1 115 ? -7.691 -2.378 -19.937 1.00 80.50 115 LEU A CA 1
ATOM 905 C C . LEU A 1 115 ? -6.914 -1.869 -21.157 1.00 80.50 115 LEU A C 1
ATOM 907 O O . LEU A 1 115 ? -7.025 -0.693 -21.500 1.00 80.50 115 LEU A O 1
ATOM 911 N N . ASP A 1 116 ? -6.214 -2.762 -21.855 1.00 66.19 116 ASP A N 1
ATOM 912 C CA . ASP A 1 116 ? -5.545 -2.433 -23.115 1.00 66.19 116 ASP A CA 1
ATOM 913 C C . ASP A 1 116 ? -6.563 -2.226 -24.254 1.00 66.19 116 ASP A C 1
ATOM 915 O O . ASP A 1 116 ? -6.442 -1.282 -25.031 1.00 66.19 116 ASP A O 1
ATOM 919 N N . VAL A 1 117 ? -7.663 -2.992 -24.273 1.00 57.00 117 VAL A N 1
ATOM 920 C CA . VAL A 1 117 ? -8.745 -2.832 -25.269 1.00 57.00 117 VAL A CA 1
ATOM 921 C C . VAL A 1 117 ? -9.457 -1.476 -25.151 1.00 57.00 117 VAL A C 1
ATOM 923 O O . VAL A 1 117 ? -9.867 -0.898 -26.159 1.00 57.00 117 VAL A O 1
ATOM 926 N N . GLN A 1 118 ? -9.621 -0.933 -23.939 1.00 53.69 118 GLN A N 1
ATOM 927 C CA . GLN A 1 118 ? -10.270 0.372 -23.747 1.00 53.69 118 GLN A CA 1
ATOM 928 C C . GLN A 1 118 ? -9.410 1.557 -24.205 1.00 53.69 118 GLN A C 1
ATOM 930 O O . GLN A 1 118 ? -9.972 2.561 -24.658 1.00 53.69 118 GLN A O 1
ATOM 935 N N . ALA A 1 119 ? -8.080 1.458 -24.118 1.00 54.03 119 ALA A N 1
ATOM 936 C CA . ALA A 1 119 ? -7.188 2.487 -24.649 1.00 54.03 119 ALA A CA 1
ATOM 937 C C . ALA A 1 119 ? -7.373 2.624 -26.171 1.00 54.03 119 ALA A C 1
ATOM 939 O O . ALA A 1 119 ? -7.606 3.737 -26.655 1.00 54.03 119 ALA A O 1
ATOM 940 N N . ASP A 1 120 ? -7.425 1.496 -26.882 1.00 54.22 120 ASP A N 1
ATOM 941 C CA . ASP A 1 120 ? -7.665 1.440 -28.329 1.00 54.22 120 ASP A CA 1
ATOM 942 C C . ASP A 1 120 ? -9.080 1.907 -28.707 1.00 54.22 120 ASP A C 1
ATOM 944 O O . ASP A 1 120 ? -9.243 2.775 -29.565 1.00 54.22 120 ASP A O 1
ATOM 948 N N . PHE A 1 121 ? -10.117 1.464 -27.982 1.00 50.81 121 PHE A N 1
ATOM 949 C CA . PHE A 1 121 ? -11.497 1.921 -28.211 1.00 50.81 121 PHE A CA 1
ATOM 950 C C . PHE A 1 121 ? -11.650 3.442 -28.049 1.00 50.81 121 PHE A C 1
ATOM 952 O O . PHE A 1 121 ? -12.408 4.090 -28.776 1.00 50.81 121 PHE A O 1
ATOM 959 N N . SER A 1 122 ? -10.942 4.035 -27.081 1.00 54.31 122 SER A N 1
ATOM 960 C CA . SER A 1 122 ? -10.973 5.480 -26.837 1.00 54.31 122 SER A CA 1
ATOM 961 C C . SER A 1 122 ? -10.250 6.284 -27.926 1.00 54.31 122 SER A C 1
ATOM 963 O O . SER A 1 122 ? -10.684 7.395 -28.253 1.00 54.31 122 SER A O 1
ATOM 965 N N . ALA A 1 123 ? -9.193 5.722 -28.521 1.00 57.84 123 ALA A N 1
ATOM 966 C CA . ALA A 1 123 ? -8.494 6.295 -29.667 1.00 57.84 123 ALA A CA 1
ATOM 967 C C . ALA A 1 123 ? -9.368 6.245 -30.933 1.00 57.84 123 ALA A C 1
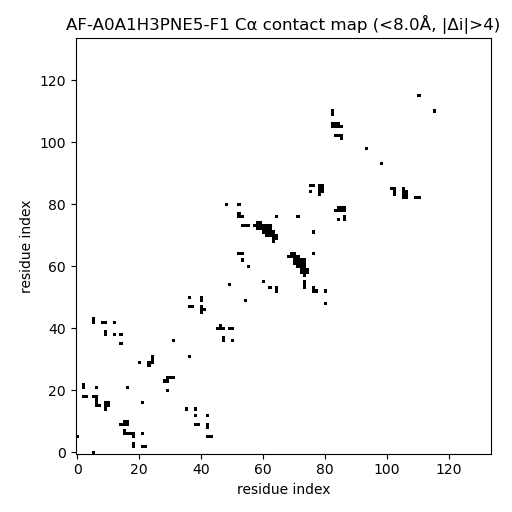ATOM 969 O O . ALA A 1 123 ? -9.545 7.271 -31.599 1.00 57.84 123 ALA A O 1
ATOM 970 N N . ASP A 1 124 ? -10.025 5.113 -31.185 1.00 57.31 124 ASP A N 1
ATOM 971 C CA . ASP A 1 124 ? -10.928 4.920 -32.325 1.00 57.31 124 ASP A CA 1
ATOM 972 C C . ASP A 1 124 ? -12.187 5.796 -32.2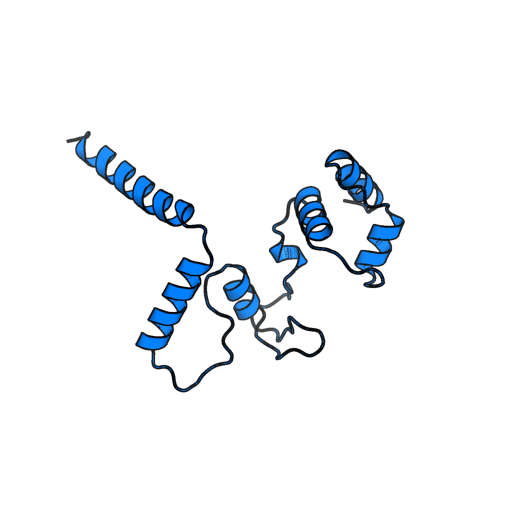40 1.00 57.31 124 ASP A C 1
ATOM 974 O O . ASP A 1 124 ? -12.637 6.370 -33.239 1.00 57.31 124 ASP A O 1
ATOM 978 N N . LEU A 1 125 ? -12.740 5.991 -31.038 1.00 56.41 125 LEU A N 1
ATOM 979 C CA . LEU A 1 125 ? -13.873 6.896 -30.808 1.00 56.41 125 LEU A CA 1
ATOM 980 C C . LEU A 1 125 ? -13.509 8.374 -31.031 1.00 56.41 125 LEU A C 1
ATOM 982 O O . LEU A 1 125 ? -14.352 9.147 -31.497 1.00 56.41 125 LEU A O 1
ATOM 986 N N . ARG A 1 126 ? -12.269 8.787 -30.730 1.00 54.03 126 ARG A N 1
ATOM 987 C CA . ARG A 1 126 ? -11.774 10.147 -31.020 1.00 54.03 126 ARG A CA 1
ATOM 988 C C . ARG A 1 126 ? -11.561 10.358 -32.519 1.00 54.03 126 ARG A C 1
ATOM 990 O O . ARG A 1 126 ? -11.989 11.389 -33.039 1.00 54.03 126 ARG A O 1
ATOM 997 N N . ALA A 1 127 ? -10.987 9.375 -33.212 1.00 57.06 127 ALA A N 1
ATOM 998 C CA . ALA A 1 127 ? -10.820 9.405 -34.665 1.00 57.06 127 ALA A CA 1
ATOM 999 C C . ALA A 1 127 ? -12.176 9.447 -35.397 1.00 57.06 127 ALA A C 1
ATOM 1001 O O . ALA A 1 127 ? -12.374 10.237 -36.319 1.00 57.06 127 ALA A O 1
ATOM 1002 N N . SER A 1 128 ? -13.158 8.677 -34.919 1.00 56.81 128 SER A N 1
ATOM 1003 C CA . SER A 1 128 ? -14.506 8.615 -35.502 1.00 56.81 128 SER A CA 1
ATOM 1004 C C . SER A 1 128 ? -15.315 9.908 -35.330 1.00 56.81 128 SER A C 1
ATOM 1006 O O . SER A 1 128 ? -16.167 10.217 -36.163 1.00 56.81 128 SER A O 1
ATOM 1008 N N . ARG A 1 129 ? -15.055 10.697 -34.275 1.00 52.78 129 ARG A N 1
ATOM 1009 C CA . ARG A 1 129 ? -15.676 12.023 -34.092 1.00 52.78 129 ARG A CA 1
ATOM 1010 C C . ARG A 1 129 ? -15.095 13.077 -35.040 1.00 52.78 129 ARG A C 1
ATOM 1012 O O . ARG A 1 129 ? -15.855 13.885 -35.550 1.00 52.78 129 ARG A O 1
ATOM 1019 N N . GLN A 1 130 ? -13.799 13.025 -35.354 1.00 56.53 130 GLN A N 1
ATOM 1020 C CA . GLN A 1 130 ? -13.165 13.974 -36.286 1.00 56.53 130 GLN A CA 1
ATOM 1021 C C . GLN A 1 130 ? -13.572 13.781 -37.756 1.00 56.53 130 GLN A C 1
ATOM 1023 O O . GLN A 1 130 ? -13.492 14.725 -38.537 1.00 56.53 130 GLN A O 1
ATOM 1028 N N . ILE A 1 131 ? -14.022 12.583 -38.143 1.00 56.81 131 ILE A N 1
ATOM 1029 C CA . ILE A 1 131 ? -14.490 12.292 -39.510 1.00 56.81 131 ILE A CA 1
ATOM 1030 C C . ILE A 1 131 ? -15.924 12.799 -39.739 1.00 56.81 131 ILE A C 1
ATOM 1032 O O . ILE A 1 131 ? -16.313 13.041 -40.876 1.00 56.81 131 ILE A O 1
ATOM 1036 N N . ARG A 1 132 ? -16.712 12.988 -38.674 1.00 52.28 132 ARG A N 1
ATOM 1037 C CA . ARG A 1 132 ? -18.125 13.394 -38.759 1.00 52.28 132 ARG A CA 1
ATOM 1038 C C . ARG A 1 132 ? -18.350 14.912 -38.812 1.00 52.28 132 ARG A C 1
ATOM 1040 O O . ARG A 1 132 ? -19.460 15.324 -39.125 1.00 52.28 132 ARG A O 1
ATOM 1047 N N . ASP A 1 133 ? -17.308 15.699 -38.539 1.00 54.19 133 ASP A N 1
ATOM 1048 C CA . ASP A 1 133 ? -17.313 17.172 -38.547 1.00 54.19 133 ASP A CA 1
ATOM 1049 C C . ASP A 1 133 ? -16.642 17.768 -39.813 1.00 54.19 133 ASP A C 1
ATOM 1051 O O . ASP A 1 133 ? -16.206 18.921 -39.817 1.00 54.19 133 ASP A O 1
ATOM 1055 N N . ARG A 1 134 ? -16.538 16.983 -40.896 1.00 45.12 134 ARG A N 1
ATOM 1056 C CA . ARG A 1 134 ? -16.118 17.415 -42.241 1.00 45.12 134 ARG A CA 1
ATOM 1057 C C . ARG A 1 134 ? -17.196 17.087 -43.263 1.00 45.12 134 ARG A C 1
ATOM 1059 O O . ARG A 1 134 ? -17.333 17.893 -44.207 1.00 45.12 134 ARG A O 1
#

Sequence (134 aa):
MTQDQLSAELDQIGRPIPKASIGRIESGDRRVDIDDLMALAYALNVSPLSLLLPFPNTPYVAVSLLENGTEIPAEDAWLWGLGVSPHFMRNKNHDEAARAAERQQFQEMSKPWWLDVQADFSADLRASRQIRDR

Organism: NCBI:txid381665

Foldseek 3Di:
DALVLLQVLCVVVPRHDHSVNVVCVVVVVDDADPVSLVSSCVSVVHDSCVVQADDDPDQQDFDASDPPHGTGGSVLVVCCVVLQAPSDPPPVPDDPVRRVVRRVVSSCVVDDPVVVVVVVVVVVVVVVVVVVVD

InterPro domains:
  IPR001387 Cro/C1-type, helix-turn-helix domain [PF01381] (1-48)
  IPR001387 Cro/C1-type, helix-turn-helix domain [PS50943] (17-51)
  IPR001387 Cro/C1-type, helix-turn-helix domain [cd00093] (1-51)
  IPR010982 Lambda repressor-like, DNA-binding domain superfamily [G3DSA:1.10.260.40] (1-53)
  IPR010982 Lambda repressor-like, DNA-binding domain superfamily [SSF47413] (1-57)

pLDDT: mean 86.04, std 15.02, range [45.12, 98.38]

Nearest PDB structures (foldseek):
  6tri-assembly1_A  TM=8.230E-01  e=5.679E-01  Lactococcus phage TP901-1
  2awi-assembly1_F  TM=6.812E-01  e=8.216E-01  Enterococcus faecalis
  3zhm-assembly1_A  TM=7.861E-01  e=2.340E+00  Lactococcus phage TP901-1
  2aw6-assembly1_A  TM=6.830E-01  e=1.345E+00  Enterococcus faecalis
  3zhi-assembly1_A  TM=8.074E-01  e=4.072E+00  Lactococcus phage TP901-1